Protein AF-A0A3D3L7B8-F1 (afdb_monomer)

Nearest PDB structures (foldseek):
  4r7t-assembly1_C  TM=3.254E-01  e=6.679E+00  Vibrio cholerae O1 biovar El Tor str. N16961
  3u4q-assembly1_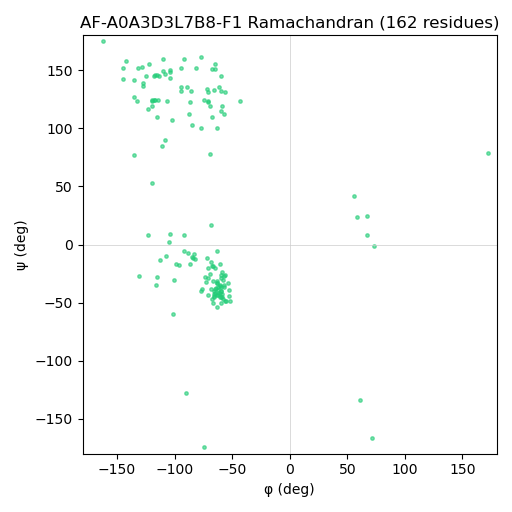B  TM=2.742E-01  e=7.585E+00  Bacillus subtilis

Mean predicted aligned error: 7.1 Å

pLDDT: mean 84.83, std 15.47, range [30.81, 98.12]

Solvent-accessible surface area (backbone atoms only — not comparable to full-atom values): 9658 Å² total; per-residue (Å²): 99,72,66,59,21,53,71,71,54,62,71,79,80,47,57,82,56,54,61,67,58,56,49,47,55,41,43,52,41,35,33,37,38,18,73,74,58,46,82,43,82,73,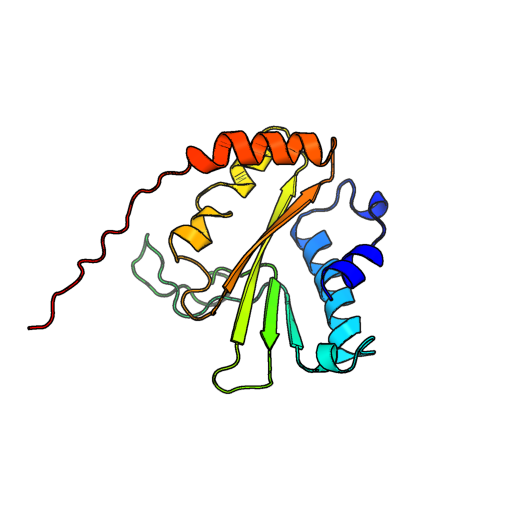38,52,42,39,48,70,37,65,55,40,64,52,75,91,45,59,35,90,89,74,75,43,74,41,58,77,92,63,26,57,55,38,51,34,34,42,35,38,69,87,49,88,77,60,50,32,37,37,31,42,72,35,57,32,64,52,95,64,29,64,50,58,44,54,32,68,86,30,51,31,19,53,78,72,48,78,43,49,77,92,34,82,36,69,51,74,49,71,49,75,52,46,88,53,71,68,60,52,50,54,53,45,67,70,44,59,83,69,50,80,86,79,74,92,78,70,81,81,74,79,80,129

Foldseek 3Di:
DLVVLVVPDDLVVCLPPDFLVVLVSSLVSLCCCAPPPPPDPQSVQKHKDAFAFDAPQADPVPRHGQDDPRGGTFRIKIWGNPDPVIAIETEHEFEDNDPCSLVVCQDCNHPVVVLVVVPCVVHPYYYYYYHDSDDDPVVSVVVNVVCVVVRPPDDPPDDPPDDD

Radius of gyration: 17.6 Å; Cα contacts (8 Å, |Δi|>4): 238; chains: 1; bounding box: 44×54×41 Å

Sequence (164 aa):
MLQLAYESLNPADYQTAEEDDITGDLCDHMKHLTEIAPTERWMGQFSIHDQDPSSGVTSAKTGLPRKGKRRPKIDIRIVCKQQVPNRGYCIEAKRLYRSDSVGEYLDDEGIGAFILGEYAKDDDHGGMIGYVQNGKMQDWLSKVETRLPKLPHHRTAGKIQSWE

Secondary structure (DSSP, 8-state):
-HHHHHHHS-GGGGTT--HHHHHHHHHHHHHIIIIIS-SSTTGGGEEEEEEEEPSS-B-TTTSSBP-GGGS-EEEEEEEETTSSSPEEEEEEEEEE-STTHHHHHHSTTTHHHHHTTSS-TTSSEEEEEEEE-SS-HHHHHHHHHHHGGGS------S------

Structure (mmCIF, N/CA/C/O backbone):
data_AF-A0A3D3L7B8-F1
#
_entry.id   AF-A0A3D3L7B8-F1
#
loop_
_atom_site.group_PDB
_atom_site.id
_atom_site.type_symbol
_atom_site.label_atom_id
_atom_site.label_alt_id
_atom_site.label_comp_id
_atom_site.label_asym_id
_atom_site.label_entity_id
_atom_site.label_seq_id
_atom_site.pdbx_PDB_ins_code
_atom_site.Cartn_x
_atom_site.Cartn_y
_atom_site.Cartn_z
_atom_site.occupancy
_atom_site.B_iso_or_equiv
_atom_site.auth_seq_id
_atom_site.auth_comp_id
_atom_site.auth_asym_id
_atom_site.auth_atom_id
_atom_site.pdbx_PDB_model_num
ATOM 1 N N . MET A 1 1 ? 11.718 -2.831 3.051 1.00 91.25 1 MET A N 1
ATOM 2 C CA . MET A 1 1 ? 11.226 -1.884 2.029 1.00 91.25 1 MET A CA 1
ATOM 3 C C . MET A 1 1 ? 9.915 -1.248 2.465 1.00 91.25 1 MET A C 1
ATOM 5 O O . MET A 1 1 ? 9.988 -0.123 2.918 1.00 91.25 1 MET A O 1
ATOM 9 N N . LEU A 1 2 ? 8.771 -1.953 2.437 1.00 93.19 2 LEU A N 1
ATOM 10 C CA . LEU A 1 2 ? 7.470 -1.404 2.874 1.00 93.19 2 LEU A CA 1
ATOM 11 C C . LEU A 1 2 ? 7.527 -0.779 4.280 1.00 93.19 2 LEU A C 1
ATOM 13 O O . LEU A 1 2 ? 7.135 0.365 4.457 1.00 93.19 2 LEU A O 1
ATOM 17 N N . GLN A 1 3 ? 8.097 -1.500 5.253 1.00 94.19 3 GLN A N 1
ATOM 18 C CA . GLN A 1 3 ? 8.281 -0.986 6.615 1.00 94.19 3 GLN A CA 1
ATOM 19 C C . GLN A 1 3 ? 9.141 0.288 6.662 1.00 94.19 3 GLN A C 1
ATOM 21 O O . GLN A 1 3 ? 8.763 1.240 7.326 1.00 94.19 3 GLN A O 1
ATOM 26 N N . LEU A 1 4 ? 10.261 0.327 5.935 1.00 95.31 4 LEU A N 1
ATOM 27 C CA . LEU A 1 4 ? 11.153 1.495 5.916 1.00 95.31 4 LEU A CA 1
ATOM 28 C C . LEU A 1 4 ? 10.473 2.718 5.291 1.00 95.31 4 LEU A C 1
ATOM 30 O O . LEU A 1 4 ? 10.655 3.830 5.767 1.00 95.31 4 LEU A O 1
ATOM 34 N N . ALA A 1 5 ? 9.675 2.509 4.242 1.00 95.88 5 ALA A N 1
ATOM 35 C CA . ALA A 1 5 ? 8.884 3.578 3.646 1.00 95.88 5 ALA A CA 1
ATOM 36 C C . ALA A 1 5 ? 7.820 4.083 4.627 1.00 95.88 5 ALA A C 1
ATOM 38 O O . ALA A 1 5 ? 7.705 5.284 4.833 1.00 95.88 5 ALA A O 1
ATOM 39 N N . TYR A 1 6 ? 7.107 3.182 5.305 1.00 95.12 6 TYR A N 1
ATOM 40 C CA . TYR A 1 6 ? 6.152 3.562 6.345 1.00 95.12 6 TYR A CA 1
ATOM 41 C C . TYR A 1 6 ? 6.811 4.352 7.488 1.00 95.12 6 TYR A C 1
ATOM 43 O O . TYR A 1 6 ? 6.271 5.361 7.923 1.00 95.12 6 TYR A O 1
ATOM 51 N N . GLU A 1 7 ? 7.995 3.940 7.944 1.00 95.69 7 GLU A N 1
ATOM 52 C CA . GLU A 1 7 ? 8.755 4.635 8.994 1.00 95.69 7 GLU A CA 1
ATOM 53 C C . GLU A 1 7 ? 9.229 6.036 8.577 1.00 95.69 7 GLU A C 1
ATOM 55 O O . GLU A 1 7 ? 9.512 6.862 9.443 1.00 95.69 7 GLU A O 1
ATOM 60 N N . SER A 1 8 ? 9.302 6.320 7.273 1.00 94.69 8 SER A N 1
ATOM 61 C CA . SER A 1 8 ? 9.589 7.666 6.761 1.00 94.69 8 SER A CA 1
ATOM 62 C C . SER A 1 8 ? 8.361 8.577 6.670 1.00 94.69 8 SER A C 1
ATOM 64 O O . SER A 1 8 ? 8.522 9.785 6.509 1.00 94.69 8 SER A O 1
ATOM 66 N N . LEU A 1 9 ? 7.151 8.026 6.813 1.00 95.06 9 LEU A N 1
ATOM 67 C CA . LEU A 1 9 ? 5.918 8.804 6.873 1.00 95.06 9 LEU A CA 1
ATOM 68 C C . LEU A 1 9 ? 5.692 9.356 8.284 1.00 95.06 9 LEU A C 1
ATOM 70 O O . LEU A 1 9 ? 6.066 8.746 9.286 1.00 95.06 9 LEU A O 1
ATOM 74 N N . ASN A 1 10 ? 5.005 10.493 8.370 1.00 94.81 10 ASN A N 1
ATOM 75 C CA . ASN A 1 10 ? 4.544 11.058 9.632 1.00 94.81 10 ASN A CA 1
ATOM 76 C C . ASN A 1 10 ? 3.039 10.783 9.811 1.00 94.81 10 ASN A C 1
ATOM 78 O O . ASN A 1 10 ? 2.225 11.444 9.167 1.00 94.81 10 ASN A O 1
ATOM 82 N N . PRO A 1 11 ? 2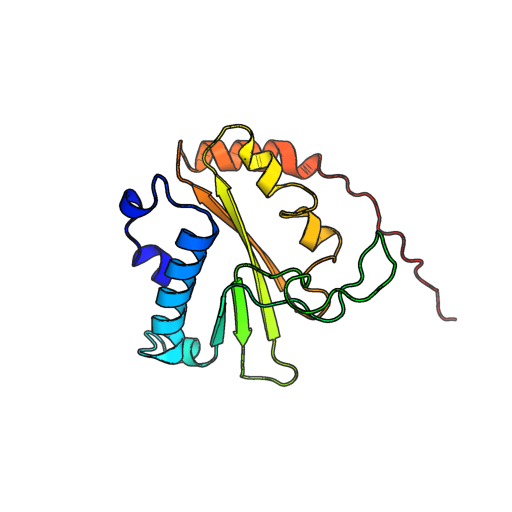.625 9.861 10.704 1.00 90.75 11 PRO A N 1
ATOM 83 C CA . PRO A 1 11 ? 1.219 9.471 10.845 1.00 90.75 11 PRO A CA 1
ATOM 84 C C . PRO A 1 11 ? 0.251 10.624 11.142 1.00 90.75 11 PRO A C 1
ATOM 86 O O . PRO A 1 11 ? -0.929 10.526 10.808 1.00 90.75 11 PRO A O 1
ATOM 89 N N . ALA A 1 12 ? 0.727 11.710 11.761 1.00 92.06 12 ALA A N 1
ATOM 90 C CA . ALA A 1 12 ? -0.103 12.875 12.062 1.00 92.06 12 ALA A CA 1
ATOM 91 C C . ALA A 1 12 ? -0.638 13.561 10.792 1.00 92.06 12 ALA A C 1
ATOM 93 O O . ALA A 1 12 ? -1.773 14.036 10.795 1.00 92.06 12 ALA A O 1
ATOM 94 N N . ASP A 1 13 ? 0.136 13.549 9.704 1.00 95.00 13 ASP A N 1
ATOM 95 C CA . ASP A 1 13 ? -0.236 14.190 8.437 1.00 95.00 13 ASP A CA 1
ATOM 96 C C . ASP A 1 13 ? -1.367 13.428 7.725 1.00 95.00 13 ASP A C 1
ATOM 98 O O . ASP A 1 13 ? -2.123 13.994 6.939 1.00 95.00 13 ASP A O 1
ATOM 102 N N . TYR A 1 14 ? -1.554 12.154 8.081 1.00 95.19 14 TYR A N 1
ATOM 103 C CA . TYR A 1 14 ? -2.512 11.252 7.451 1.00 95.19 14 TYR A CA 1
ATOM 104 C C . TYR A 1 14 ? -3.767 11.003 8.285 1.00 95.19 14 TYR A C 1
ATOM 106 O O . TYR A 1 14 ? -4.572 10.154 7.916 1.00 95.19 14 TYR A O 1
ATOM 114 N N . GLN A 1 15 ? -3.991 11.719 9.391 1.00 91.88 15 GLN A N 1
ATOM 115 C CA . GLN A 1 15 ? -5.127 11.446 10.286 1.00 91.88 15 GLN A CA 1
ATOM 116 C C . GLN A 1 15 ? -6.497 11.537 9.587 1.00 91.88 15 GLN A C 1
ATOM 118 O O . GLN A 1 15 ? -7.438 10.842 9.967 1.00 91.88 15 GLN A O 1
ATOM 123 N N . THR A 1 16 ? -6.606 12.395 8.570 1.00 92.62 16 THR A N 1
ATOM 124 C CA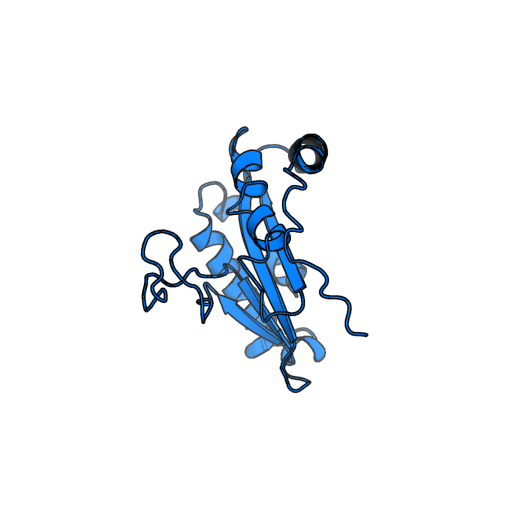 . THR A 1 16 ? -7.839 12.618 7.792 1.00 92.62 16 THR A CA 1
ATOM 125 C C . THR A 1 16 ? -7.660 12.372 6.295 1.00 92.62 16 THR A C 1
ATOM 127 O O . THR A 1 16 ? -8.568 12.658 5.522 1.00 92.62 16 THR A O 1
ATOM 130 N N . ALA A 1 17 ? -6.503 11.839 5.891 1.00 95.81 17 ALA A N 1
ATOM 131 C CA . ALA A 1 17 ? -6.196 11.576 4.493 1.00 95.81 17 ALA A CA 1
ATOM 132 C C . ALA A 1 17 ? -7.079 10.457 3.918 1.00 95.81 17 ALA A C 1
ATOM 134 O O . ALA A 1 17 ? -7.527 9.544 4.634 1.00 95.81 17 ALA A O 1
ATOM 135 N N . GLU A 1 18 ? -7.327 10.541 2.614 1.00 95.81 18 GLU A N 1
ATOM 136 C CA . GLU A 1 18 ? -7.981 9.480 1.859 1.00 95.81 18 GLU A CA 1
ATOM 137 C C . GLU A 1 18 ? -6.998 8.338 1.567 1.00 95.81 18 GLU A C 1
ATOM 139 O O . GLU A 1 18 ? -5.783 8.475 1.688 1.00 95.81 18 GLU A O 1
ATOM 144 N N . GLU A 1 19 ? -7.544 7.169 1.245 1.00 94.56 19 GLU A N 1
ATOM 145 C CA . GLU A 1 19 ? -6.779 5.932 1.039 1.00 94.56 19 GLU A CA 1
ATOM 146 C C . GLU A 1 19 ? -5.729 6.069 -0.065 1.00 94.56 19 GLU A C 1
ATOM 148 O O . GLU A 1 19 ? -4.563 5.730 0.149 1.00 94.56 19 GLU A O 1
ATOM 153 N N . ASP A 1 20 ? -6.140 6.629 -1.202 1.00 95.62 20 ASP A N 1
ATOM 154 C CA . ASP A 1 20 ? -5.290 6.853 -2.370 1.00 95.62 20 ASP A CA 1
ATOM 155 C C . ASP A 1 20 ? -4.129 7.806 -2.049 1.00 95.62 20 ASP A C 1
ATOM 157 O O . ASP A 1 20 ? -3.016 7.583 -2.517 1.00 95.62 20 ASP A O 1
ATOM 161 N N . ASP A 1 21 ? -4.353 8.827 -1.212 1.00 96.75 21 ASP A N 1
ATOM 162 C CA . ASP A 1 21 ? -3.314 9.794 -0.835 1.00 96.75 21 ASP A CA 1
ATOM 163 C C . ASP A 1 21 ? -2.228 9.124 0.021 1.00 96.75 21 ASP A C 1
ATOM 165 O O . ASP A 1 21 ? -1.034 9.259 -0.246 1.00 96.75 21 ASP A O 1
ATOM 169 N N . ILE A 1 22 ? -2.637 8.339 1.027 1.00 97.31 22 ILE A N 1
ATOM 170 C CA . ILE A 1 22 ? -1.704 7.602 1.897 1.00 97.31 22 ILE A CA 1
ATOM 171 C C . ILE A 1 22 ? -0.914 6.575 1.074 1.00 97.31 22 ILE A C 1
ATOM 173 O O . ILE A 1 22 ? 0.297 6.420 1.250 1.00 97.31 22 ILE A O 1
ATOM 177 N N . THR A 1 23 ? -1.603 5.864 0.180 1.00 97.50 23 THR A N 1
ATOM 178 C CA . THR A 1 23 ? -1.015 4.829 -0.678 1.00 97.50 23 THR A CA 1
ATOM 179 C C . THR A 1 23 ? -0.021 5.421 -1.671 1.00 97.50 23 THR A C 1
ATOM 181 O O . THR A 1 23 ? 1.076 4.877 -1.826 1.00 97.50 23 THR A O 1
ATOM 184 N N . GLY A 1 24 ? -0.371 6.544 -2.302 1.00 97.75 24 GLY A N 1
ATOM 185 C CA . GLY A 1 24 ? 0.492 7.260 -3.237 1.00 97.75 24 GLY A CA 1
ATOM 186 C C . GLY A 1 24 ? 1.791 7.714 -2.573 1.00 97.75 24 GLY A C 1
ATOM 187 O O . GLY A 1 24 ? 2.878 7.378 -3.048 1.00 97.75 24 GLY A O 1
ATOM 188 N N . ASP A 1 25 ? 1.692 8.369 -1.412 1.00 97.94 25 ASP A N 1
ATOM 189 C CA . ASP A 1 25 ? 2.864 8.819 -0.654 1.00 97.94 25 ASP A CA 1
ATOM 190 C C . ASP A 1 25 ? 3.736 7.644 -0.194 1.00 97.94 25 ASP A C 1
ATOM 192 O O . ASP A 1 25 ? 4.967 7.689 -0.303 1.00 97.94 25 ASP A O 1
ATOM 196 N N . LEU A 1 26 ? 3.121 6.557 0.282 1.00 98.12 26 LEU A N 1
ATOM 197 C CA . LEU A 1 26 ? 3.842 5.338 0.647 1.00 98.12 26 LEU A CA 1
ATOM 198 C C . LEU A 1 26 ? 4.589 4.756 -0.561 1.00 98.12 26 LEU A C 1
ATOM 200 O O . LEU A 1 26 ? 5.766 4.401 -0.443 1.00 98.12 26 LEU A O 1
ATOM 204 N N . CYS A 1 27 ? 3.937 4.690 -1.724 1.00 97.94 27 CYS A N 1
ATOM 205 C CA . CYS A 1 27 ? 4.553 4.230 -2.963 1.00 97.94 27 CYS A CA 1
ATOM 206 C C . CYS A 1 27 ? 5.734 5.106 -3.369 1.00 97.94 27 CYS A C 1
ATOM 208 O O . CYS A 1 27 ? 6.763 4.570 -3.774 1.00 97.94 27 CYS A O 1
ATOM 210 N N . ASP A 1 28 ? 5.632 6.425 -3.241 1.00 97.75 28 ASP A N 1
ATOM 211 C CA . ASP A 1 28 ? 6.714 7.342 -3.596 1.00 97.75 28 ASP A CA 1
ATOM 212 C C . ASP A 1 28 ? 7.937 7.180 -2.688 1.00 97.75 28 ASP A C 1
ATOM 214 O O . ASP A 1 28 ? 9.070 7.111 -3.180 1.00 97.75 28 ASP A O 1
ATOM 218 N N . HIS A 1 29 ? 7.730 6.979 -1.386 1.00 97.50 29 HIS A N 1
ATOM 219 C CA . HIS A 1 29 ? 8.820 6.639 -0.470 1.00 97.50 29 HIS A CA 1
ATOM 220 C C . HIS A 1 29 ? 9.424 5.269 -0.803 1.00 97.50 29 HIS A C 1
ATOM 222 O O . HIS A 1 29 ? 10.646 5.122 -0.840 1.00 97.50 29 HIS A O 1
ATOM 228 N N . MET A 1 30 ? 8.607 4.263 -1.129 1.00 97.44 30 MET A N 1
ATOM 229 C CA . MET A 1 30 ? 9.116 2.959 -1.568 1.00 97.44 30 MET A CA 1
ATOM 230 C C . MET A 1 30 ? 9.926 3.066 -2.868 1.00 97.44 30 MET A C 1
ATOM 232 O O . MET A 1 30 ? 11.014 2.498 -2.930 1.00 97.44 30 MET A O 1
ATOM 236 N N . LYS A 1 31 ? 9.459 3.830 -3.867 1.00 97.06 31 LYS A N 1
ATOM 237 C CA . LYS A 1 31 ? 10.195 4.102 -5.117 1.00 97.06 31 LYS A CA 1
ATOM 238 C C . LYS A 1 31 ? 11.524 4.789 -4.836 1.00 97.06 31 LYS A C 1
ATOM 240 O O . LYS A 1 31 ? 12.530 4.439 -5.448 1.00 97.06 31 LYS A O 1
ATOM 245 N N . HIS A 1 32 ? 11.570 5.725 -3.888 1.00 95.88 32 HIS A N 1
ATOM 246 C CA . HIS A 1 32 ? 12.827 6.350 -3.484 1.00 95.88 32 HIS A CA 1
ATOM 247 C C . HIS A 1 32 ? 13.836 5.305 -2.979 1.00 95.88 32 HIS A C 1
ATOM 249 O O . HIS A 1 32 ? 14.987 5.301 -3.422 1.00 95.88 32 HIS A O 1
ATOM 255 N N . LEU A 1 33 ? 13.380 4.368 -2.139 1.00 95.62 33 LEU A N 1
ATOM 256 C CA . LEU A 1 33 ? 14.184 3.272 -1.581 1.00 95.62 33 LEU A CA 1
ATOM 257 C C . LEU A 1 33 ? 14.553 2.172 -2.592 1.00 95.62 33 LEU A C 1
ATOM 259 O O . LEU A 1 33 ? 15.366 1.310 -2.262 1.00 95.62 33 LEU A O 1
ATOM 263 N N . THR A 1 34 ? 13.960 2.137 -3.789 1.00 94.88 34 THR A N 1
ATOM 264 C CA . THR A 1 34 ? 14.241 1.096 -4.797 1.00 94.88 34 THR A CA 1
ATOM 265 C C . THR A 1 34 ? 14.876 1.622 -6.075 1.00 94.88 34 THR A C 1
ATOM 267 O O . THR A 1 34 ? 15.689 0.928 -6.675 1.00 94.88 34 THR A O 1
ATOM 270 N N . GLU A 1 35 ? 14.524 2.824 -6.520 1.00 91.88 35 GLU A N 1
ATOM 271 C CA . GLU A 1 35 ? 14.871 3.332 -7.854 1.00 91.88 35 GLU A CA 1
ATOM 272 C C . GLU A 1 35 ? 15.800 4.548 -7.813 1.00 91.88 35 GLU A C 1
ATOM 274 O O . GLU A 1 35 ? 16.585 4.736 -8.741 1.00 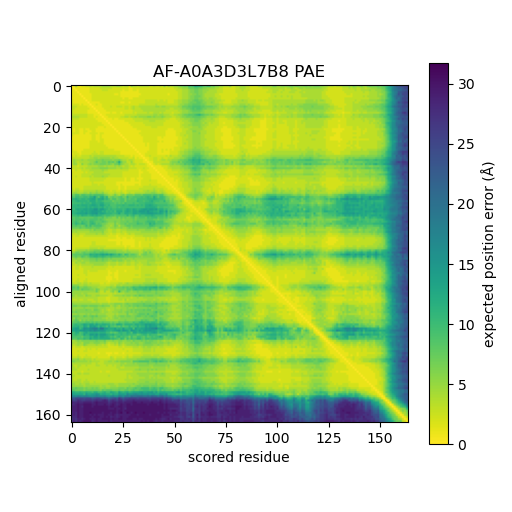91.88 35 GLU A O 1
ATOM 279 N N . ILE A 1 36 ? 15.750 5.352 -6.744 1.00 90.00 36 ILE A N 1
ATOM 280 C CA . ILE A 1 36 ? 16.518 6.603 -6.638 1.00 90.00 36 ILE A CA 1
ATOM 281 C C . ILE A 1 36 ? 17.755 6.412 -5.761 1.00 90.00 36 ILE A C 1
ATOM 283 O O . ILE A 1 36 ? 18.882 6.598 -6.218 1.00 90.00 36 ILE A O 1
ATOM 287 N N . ALA A 1 37 ? 17.548 6.030 -4.503 1.00 91.38 37 ALA A N 1
ATOM 288 C CA . ALA A 1 37 ? 18.602 5.858 -3.513 1.00 91.38 37 ALA A CA 1
ATOM 289 C C . ALA A 1 37 ? 18.381 4.548 -2.743 1.00 91.38 37 ALA A C 1
ATOM 291 O O . ALA A 1 37 ? 17.901 4.572 -1.606 1.00 91.38 37 ALA A O 1
ATOM 292 N N . PRO A 1 38 ? 18.715 3.388 -3.346 1.00 88.62 38 PRO A N 1
ATOM 293 C CA . PRO A 1 38 ? 18.493 2.112 -2.693 1.00 88.62 38 PRO A CA 1
ATOM 294 C C . PRO A 1 38 ? 19.250 2.008 -1.376 1.00 88.62 38 PRO A C 1
ATOM 296 O O . PRO A 1 38 ? 20.480 1.995 -1.367 1.00 88.62 38 PRO A O 1
ATOM 299 N N . THR A 1 39 ? 18.514 1.913 -0.267 1.00 88.56 39 THR A N 1
ATOM 300 C CA . THR A 1 39 ? 19.116 1.769 1.068 1.00 88.56 39 THR A CA 1
ATOM 301 C C . THR A 1 39 ? 19.906 0.473 1.169 1.00 88.56 39 THR A C 1
ATOM 303 O O . THR A 1 39 ? 20.992 0.446 1.734 1.00 88.56 39 THR A O 1
ATOM 306 N N . GLU A 1 40 ? 19.377 -0.592 0.566 1.00 92.56 40 GLU A N 1
ATOM 307 C CA . GLU A 1 40 ? 20.037 -1.886 0.459 1.00 92.56 40 GLU A CA 1
ATOM 308 C C . GLU A 1 40 ? 20.127 -2.314 -1.002 1.00 92.56 40 GLU A C 1
ATOM 310 O O . GLU A 1 40 ? 19.196 -2.123 -1.788 1.00 92.56 40 GLU A O 1
ATOM 315 N N . ARG A 1 41 ? 21.222 -2.988 -1.369 1.00 90.69 41 ARG A N 1
ATOM 316 C CA . ARG A 1 41 ? 21.466 -3.401 -2.762 1.00 90.69 41 ARG A CA 1
ATOM 317 C C . ARG A 1 41 ? 20.349 -4.278 -3.334 1.00 90.69 41 ARG A C 1
ATOM 319 O O . ARG A 1 41 ? 20.060 -4.202 -4.526 1.00 90.69 41 ARG A O 1
ATOM 326 N N . TRP A 1 42 ? 19.741 -5.124 -2.505 1.00 92.38 42 TRP A N 1
ATOM 327 C CA . TRP A 1 42 ? 18.653 -5.999 -2.938 1.00 92.38 42 TRP A CA 1
ATOM 328 C C . TRP A 1 42 ? 17.371 -5.220 -3.267 1.00 92.38 42 TRP A C 1
ATOM 330 O O . TRP A 1 42 ? 16.596 -5.673 -4.101 1.00 92.38 42 TRP A O 1
ATOM 340 N N . MET A 1 43 ? 17.153 -4.032 -2.687 1.00 94.69 43 MET A N 1
ATOM 341 C CA . MET A 1 43 ? 15.949 -3.229 -2.952 1.00 94.69 43 MET A CA 1
ATOM 342 C C . MET A 1 43 ? 15.906 -2.724 -4.395 1.00 94.69 43 MET A C 1
ATOM 344 O O . MET A 1 43 ? 14.835 -2.681 -4.990 1.00 94.69 43 MET A O 1
ATOM 348 N N . GLY A 1 44 ? 17.070 -2.469 -5.006 1.00 93.75 44 GLY A N 1
ATOM 349 C CA . GLY A 1 44 ? 17.180 -2.081 -6.419 1.00 93.75 44 GLY A CA 1
ATOM 350 C C . GLY A 1 44 ? 16.699 -3.135 -7.425 1.00 93.75 44 GLY A C 1
ATOM 351 O O . GLY A 1 44 ? 16.664 -2.888 -8.628 1.00 93.75 44 GLY A O 1
ATOM 352 N N . GLN A 1 45 ? 16.340 -4.329 -6.953 1.00 94.19 45 GLN A N 1
ATOM 353 C CA . GLN A 1 45 ? 15.805 -5.417 -7.771 1.00 94.19 45 GLN A CA 1
ATOM 354 C C . GLN A 1 45 ? 14.279 -5.355 -7.904 1.00 94.19 45 GLN A C 1
ATOM 356 O O . GLN A 1 45 ? 13.706 -6.126 -8.679 1.00 94.19 45 GLN A O 1
ATOM 361 N N . PHE A 1 46 ? 13.630 -4.452 -7.169 1.00 95.12 46 PHE A N 1
ATOM 362 C CA . PHE A 1 46 ? 12.185 -4.289 -7.142 1.00 95.12 46 PHE A CA 1
ATOM 363 C C . PHE A 1 46 ? 11.764 -2.997 -7.859 1.00 95.12 46 PHE A C 1
ATOM 365 O O . PHE A 1 46 ? 12.486 -2.004 -7.846 1.00 95.12 46 PHE A O 1
ATOM 372 N N . SER A 1 47 ? 10.603 -3.012 -8.514 1.00 95.25 47 SER A N 1
ATOM 373 C CA . SER A 1 47 ? 9.881 -1.795 -8.933 1.00 95.25 47 SER A CA 1
ATOM 374 C C . SER A 1 47 ? 8.540 -1.720 -8.244 1.00 95.25 47 SER A C 1
ATOM 376 O O . SER A 1 47 ? 7.899 -2.760 -8.056 1.00 95.25 47 SER A O 1
ATOM 378 N N . ILE A 1 48 ? 8.122 -0.497 -7.945 1.00 96.31 48 ILE A N 1
ATOM 379 C CA . ILE A 1 48 ? 6.893 -0.200 -7.218 1.00 96.31 48 ILE A CA 1
ATOM 380 C C . ILE A 1 48 ? 5.945 0.532 -8.153 1.00 96.31 48 ILE A C 1
ATOM 382 O O . ILE A 1 48 ? 6.293 1.567 -8.721 1.00 96.31 48 ILE A O 1
ATOM 386 N N . HIS A 1 49 ? 4.751 -0.021 -8.308 1.00 95.06 49 HIS A N 1
ATOM 387 C CA . HIS A 1 49 ? 3.704 0.525 -9.157 1.00 95.06 49 HIS A CA 1
ATOM 388 C C . HIS A 1 49 ? 2.518 0.892 -8.278 1.00 95.06 49 HIS A C 1
ATOM 390 O O . HIS A 1 49 ? 2.022 0.058 -7.526 1.00 95.06 49 HIS A O 1
ATOM 396 N N . ASP A 1 50 ? 2.113 2.148 -8.382 1.00 95.88 50 ASP A N 1
ATOM 397 C CA . ASP A 1 50 ? 0.961 2.723 -7.699 1.00 95.88 50 ASP A CA 1
ATOM 398 C C . ASP A 1 50 ? -0.251 2.648 -8.632 1.00 95.88 50 ASP A C 1
ATOM 400 O O . ASP A 1 50 ? -0.136 3.010 -9.813 1.00 95.88 50 ASP A O 1
ATOM 404 N N . GLN A 1 51 ? -1.390 2.172 -8.124 1.00 92.50 51 GLN A N 1
ATOM 405 C CA . GLN A 1 51 ? -2.648 2.118 -8.872 1.00 92.50 51 GLN A CA 1
ATOM 406 C C . GLN A 1 51 ? -2.512 1.347 -10.210 1.00 92.50 51 GLN A C 1
ATOM 408 O O . GLN A 1 51 ? -3.047 1.764 -11.253 1.00 92.50 51 GLN A O 1
ATOM 413 N N . ASP A 1 52 ? -1.784 0.219 -10.197 1.00 90.19 52 ASP A N 1
ATOM 414 C CA . ASP A 1 52 ? -1.443 -0.556 -11.399 1.00 90.19 52 ASP A CA 1
ATOM 415 C C . ASP A 1 52 ? -2.696 -1.235 -11.983 1.00 90.19 52 ASP A C 1
ATOM 417 O O . ASP A 1 52 ? -3.351 -2.041 -11.310 1.00 90.19 52 ASP A O 1
ATOM 421 N N . PRO A 1 53 ? -3.092 -0.929 -13.233 1.00 87.19 53 PRO A N 1
ATOM 422 C CA . PRO A 1 53 ? -4.301 -1.490 -13.811 1.00 87.19 53 PRO A CA 1
ATOM 423 C C . PRO A 1 53 ? -4.153 -2.981 -14.127 1.00 87.19 53 PRO A C 1
ATOM 425 O O . PRO A 1 53 ? -3.379 -3.378 -15.002 1.00 87.19 53 PRO A O 1
ATOM 428 N N . SER A 1 54 ? -5.031 -3.794 -13.545 1.00 79.75 54 SER A N 1
ATOM 429 C CA . SER A 1 54 ? -5.130 -5.214 -13.880 1.00 79.75 54 SER A CA 1
ATOM 430 C C . SER A 1 54 ? -5.613 -5.410 -15.322 1.00 79.75 54 SER A C 1
ATOM 432 O O . SER A 1 54 ? -6.579 -4.789 -15.792 1.00 79.75 54 SER A O 1
ATOM 434 N N . SER A 1 55 ? -4.927 -6.288 -16.051 1.00 75.38 55 SER A N 1
ATOM 435 C CA . SER A 1 55 ? -5.249 -6.633 -17.439 1.00 75.38 55 SER A CA 1
ATOM 436 C C . SER A 1 55 ? -6.192 -7.838 -17.511 1.00 75.38 55 SER A C 1
ATOM 438 O O . SER A 1 55 ? -6.338 -8.589 -16.559 1.00 75.38 55 SER A O 1
ATOM 440 N N . GLY A 1 56 ? -6.895 -8.008 -18.635 1.00 72.19 56 GLY A N 1
ATOM 441 C CA . GLY A 1 56 ? -7.715 -9.207 -18.880 1.00 72.19 56 GLY A CA 1
ATOM 442 C C . GLY A 1 56 ? -9.023 -9.325 -18.080 1.00 72.19 56 GLY A C 1
ATOM 443 O O . GLY A 1 56 ? -9.787 -10.260 -18.314 1.00 72.19 56 GLY A O 1
ATOM 444 N N . VAL A 1 57 ? -9.338 -8.376 -17.192 1.00 75.94 57 VAL A N 1
ATOM 445 C CA . VAL A 1 57 ? -10.564 -8.422 -16.380 1.00 75.94 57 VAL A CA 1
ATOM 446 C C . VAL A 1 57 ? -11.808 -8.159 -17.233 1.00 75.94 57 VAL A C 1
ATOM 448 O O . VAL A 1 57 ? -11.881 -7.179 -17.978 1.00 75.94 57 VAL A O 1
ATOM 451 N N . THR A 1 58 ? -12.822 -9.011 -17.094 1.00 79.56 58 THR A N 1
ATOM 452 C CA . THR A 1 58 ? -14.114 -8.901 -17.791 1.00 79.56 58 THR A CA 1
ATOM 453 C C . THR A 1 58 ? -15.190 -8.385 -16.840 1.00 79.56 58 THR A C 1
ATOM 455 O O . THR A 1 58 ? -15.190 -8.702 -15.657 1.00 79.56 58 THR A O 1
ATOM 458 N N . SER A 1 59 ? -16.113 -7.555 -17.329 1.00 73.69 59 SER A N 1
ATOM 459 C CA . SER A 1 59 ? -17.245 -7.098 -16.519 1.00 73.69 59 SER A CA 1
ATOM 460 C C . SER A 1 59 ? -18.275 -8.213 -16.361 1.00 73.69 59 SER A C 1
ATOM 462 O O . SER A 1 59 ? -18.826 -8.672 -17.359 1.00 73.69 59 SER A O 1
ATOM 464 N N . ALA A 1 60 ? -18.624 -8.569 -15.123 1.00 73.75 60 ALA A N 1
ATOM 465 C CA . ALA A 1 60 ? -19.707 -9.518 -14.850 1.00 73.75 60 ALA A CA 1
ATOM 466 C C . ALA A 1 60 ? -21.071 -9.046 -15.399 1.00 73.75 60 ALA A C 1
ATOM 468 O O . ALA A 1 60 ? -21.904 -9.861 -15.781 1.00 73.75 60 ALA A O 1
ATOM 469 N N . LYS A 1 61 ? -21.289 -7.725 -15.494 1.00 77.25 61 LYS A N 1
ATOM 470 C CA . LYS A 1 61 ? -22.546 -7.136 -15.983 1.00 77.25 61 LYS A CA 1
ATOM 471 C C . LYS A 1 61 ? -22.700 -7.215 -17.501 1.00 77.25 61 LYS A C 1
ATOM 473 O O . LYS A 1 61 ? -23.813 -7.376 -17.989 1.00 77.25 61 LYS A O 1
ATOM 478 N N . THR A 1 62 ? -21.614 -7.023 -18.250 1.00 82.44 62 THR A N 1
ATOM 479 C CA . THR A 1 62 ? -21.677 -6.910 -19.720 1.00 82.44 62 THR A CA 1
ATOM 480 C C . THR A 1 62 ? -21.015 -8.067 -20.456 1.00 82.44 62 THR A C 1
ATOM 482 O O . THR A 1 62 ? -21.185 -8.174 -21.665 1.00 82.44 62 THR A O 1
ATOM 485 N N . GLY A 1 63 ? -20.230 -8.900 -19.769 1.00 83.25 63 GLY A N 1
ATOM 486 C CA . GLY A 1 63 ? -19.416 -9.948 -20.386 1.00 83.25 63 GLY A CA 1
ATOM 487 C C . GLY A 1 63 ? -18.269 -9.418 -21.256 1.00 83.25 63 GLY A C 1
ATOM 488 O O . GLY A 1 63 ? -17.622 -10.196 -21.949 1.00 83.25 63 GLY A O 1
ATOM 489 N N . LEU A 1 64 ? -18.003 -8.104 -21.246 1.00 84.25 64 LEU A N 1
ATOM 490 C CA . LEU A 1 64 ? -16.977 -7.473 -22.080 1.00 84.25 64 LEU A CA 1
ATOM 491 C C . LEU A 1 64 ? -15.714 -7.117 -21.278 1.00 84.25 64 LEU A C 1
ATOM 493 O O . LEU A 1 64 ? -15.822 -6.764 -20.097 1.00 84.25 64 LEU A O 1
ATOM 497 N N . PRO A 1 65 ? -14.525 -7.114 -21.914 1.00 84.62 65 PRO A N 1
ATOM 498 C CA . PRO A 1 65 ? -13.289 -6.683 -21.270 1.00 84.62 65 PRO A CA 1
ATOM 499 C C . PRO A 1 65 ? -13.386 -5.258 -20.714 1.00 84.62 65 PRO A C 1
ATOM 501 O O . PRO A 1 65 ? -13.775 -4.314 -21.417 1.00 84.62 65 PRO A O 1
ATOM 504 N N . ARG A 1 66 ? -12.974 -5.081 -19.458 1.00 83.31 66 ARG A N 1
ATOM 505 C CA . ARG A 1 66 ? -12.786 -3.769 -18.835 1.00 83.31 66 ARG A CA 1
ATOM 506 C C . ARG A 1 66 ? -11.554 -3.121 -19.474 1.00 83.31 66 ARG A C 1
ATOM 508 O O . ARG A 1 66 ? -10.471 -3.692 -19.502 1.00 83.31 66 ARG A O 1
ATOM 515 N N . LYS A 1 67 ? -11.725 -1.922 -20.036 1.00 84.94 67 LYS A N 1
ATOM 516 C CA . LYS A 1 67 ? -10.668 -1.174 -20.745 1.00 84.94 67 LYS A CA 1
ATOM 517 C C . LYS A 1 67 ? -10.545 0.253 -20.219 1.00 84.94 67 LYS A C 1
ATOM 519 O O . LYS A 1 67 ? -11.535 0.834 -19.765 1.00 84.94 67 LYS A O 1
ATOM 524 N N . GLY A 1 68 ? -9.347 0.826 -20.346 1.00 85.00 68 GLY A N 1
ATOM 525 C CA . GLY A 1 68 ? -9.051 2.205 -19.952 1.00 85.00 68 GLY A CA 1
ATOM 526 C C . GLY A 1 68 ? -9.287 2.431 -18.460 1.00 85.00 68 GLY A C 1
ATOM 527 O O . GLY A 1 68 ? -8.904 1.590 -17.649 1.00 85.00 68 GLY A O 1
ATOM 528 N N . LYS A 1 69 ? -9.972 3.530 -18.119 1.00 85.62 69 LYS A N 1
ATOM 529 C CA . LYS A 1 69 ? -10.342 3.899 -16.738 1.00 85.62 69 LYS A CA 1
ATOM 530 C C . LYS A 1 69 ? -11.238 2.880 -16.034 1.00 85.62 69 LYS A C 1
ATOM 532 O O . LYS A 1 69 ? -11.377 2.930 -14.825 1.00 85.62 69 LYS A O 1
ATOM 537 N N . ARG A 1 70 ? -11.874 1.977 -16.787 1.00 83.19 70 ARG A N 1
ATOM 538 C CA . ARG A 1 70 ? -12.730 0.938 -16.210 1.00 83.19 70 ARG A CA 1
ATOM 539 C C . ARG A 1 70 ? -11.940 -0.259 -15.717 1.00 83.19 70 ARG A C 1
ATOM 541 O O . ARG A 1 70 ? -12.560 -1.104 -15.088 1.00 83.19 70 ARG A O 1
ATOM 548 N N . ARG A 1 71 ? -10.653 -0.398 -16.051 1.00 84.69 71 ARG A N 1
ATOM 549 C CA . ARG A 1 71 ? -9.832 -1.479 -15.492 1.00 84.69 71 ARG A CA 1
ATOM 550 C C . ARG A 1 71 ? -9.781 -1.307 -13.975 1.00 84.69 71 ARG A C 1
ATOM 552 O O . ARG A 1 71 ? -9.631 -0.165 -13.543 1.00 84.69 71 ARG A O 1
ATOM 559 N N . PRO A 1 72 ? -9.954 -2.384 -13.198 1.00 82.38 72 PRO A N 1
ATOM 560 C CA . PRO A 1 72 ? -9.636 -2.297 -11.790 1.00 82.38 72 PRO A CA 1
ATOM 561 C C . PRO A 1 72 ? -8.135 -2.062 -11.641 1.00 82.38 72 PRO A C 1
ATOM 563 O O . PRO A 1 72 ? -7.352 -2.369 -12.551 1.00 82.38 72 PRO A O 1
ATOM 566 N N . LYS A 1 73 ? -7.766 -1.467 -10.523 1.00 88.31 73 LYS A N 1
ATOM 567 C CA . LYS A 1 73 ? -6.405 -1.074 -10.215 1.00 88.31 73 LYS A CA 1
ATOM 568 C C . LYS A 1 73 ? -6.067 -1.666 -8.864 1.00 88.31 73 LYS A C 1
ATOM 570 O O . LYS A 1 73 ? -6.925 -1.624 -7.996 1.00 88.31 73 LYS A O 1
ATOM 575 N N . ILE A 1 74 ? -4.869 -2.220 -8.766 1.00 89.69 74 ILE A N 1
ATOM 576 C CA . ILE A 1 74 ? -4.305 -2.656 -7.496 1.00 89.69 74 ILE A CA 1
ATOM 577 C C . ILE A 1 74 ? -3.625 -1.447 -6.874 1.00 89.69 74 ILE A C 1
ATOM 579 O O . ILE A 1 74 ? -2.843 -0.787 -7.567 1.00 89.69 74 ILE A O 1
ATOM 583 N N . ASP A 1 75 ? -3.886 -1.190 -5.598 1.00 94.00 75 ASP A N 1
ATOM 584 C CA . ASP A 1 75 ? -3.320 -0.047 -4.885 1.00 94.00 75 ASP A CA 1
ATOM 585 C C . ASP A 1 75 ? -1.787 -0.038 -4.946 1.00 94.00 75 ASP A C 1
ATOM 587 O O . ASP A 1 75 ? -1.187 0.961 -5.344 1.00 94.00 75 ASP A O 1
ATOM 591 N N . ILE A 1 76 ? -1.140 -1.173 -4.654 1.00 95.06 76 ILE A N 1
ATOM 592 C CA . ILE A 1 76 ? 0.317 -1.318 -4.750 1.00 95.06 76 ILE A CA 1
ATOM 593 C C . ILE A 1 76 ? 0.685 -2.631 -5.437 1.00 95.06 76 ILE A C 1
ATOM 595 O O . ILE A 1 76 ? 0.324 -3.721 -4.988 1.00 95.06 76 ILE A O 1
ATOM 599 N N . ARG A 1 77 ? 1.518 -2.556 -6.477 1.00 93.94 77 ARG A N 1
ATOM 600 C CA . ARG A 1 77 ? 2.171 -3.731 -7.064 1.00 93.94 77 ARG A CA 1
ATOM 601 C C . ARG A 1 77 ? 3.684 -3.640 -6.946 1.00 93.94 77 ARG A C 1
ATOM 603 O O . ARG A 1 77 ? 4.317 -2.700 -7.425 1.00 93.94 77 ARG A O 1
ATOM 610 N N . ILE A 1 78 ? 4.281 -4.662 -6.345 1.00 94.44 78 ILE A N 1
ATOM 611 C CA . ILE A 1 78 ? 5.729 -4.804 -6.188 1.00 94.44 78 ILE A CA 1
ATOM 612 C C . ILE A 1 78 ? 6.210 -5.892 -7.145 1.00 94.44 78 ILE A C 1
ATOM 614 O O . ILE A 1 78 ? 5.753 -7.028 -7.071 1.00 94.44 78 ILE A O 1
ATOM 618 N N . VAL A 1 79 ? 7.161 -5.571 -8.021 1.00 94.00 79 VAL A N 1
ATOM 619 C CA . VAL A 1 79 ? 7.657 -6.507 -9.044 1.00 94.00 79 VAL A CA 1
ATOM 620 C C . VAL A 1 79 ? 9.147 -6.763 -8.863 1.00 94.00 79 VAL A C 1
ATOM 622 O O . VAL A 1 79 ? 9.938 -5.823 -8.910 1.00 94.00 79 VAL A O 1
ATOM 625 N N . CYS A 1 80 ? 9.539 -8.029 -8.709 1.00 93.44 80 CYS A N 1
ATOM 626 C CA . CYS A 1 80 ? 10.935 -8.465 -8.686 1.00 93.44 80 CYS A CA 1
ATOM 627 C C . CYS A 1 80 ? 11.448 -8.731 -10.109 1.00 93.44 80 CYS A C 1
ATOM 629 O O . CYS A 1 80 ? 10.915 -9.582 -10.823 1.00 93.44 80 CYS A O 1
ATOM 631 N N . LYS A 1 81 ? 12.520 -8.035 -10.503 1.00 89.50 81 LYS A N 1
ATOM 632 C CA . LYS A 1 81 ? 13.076 -8.033 -11.870 1.00 89.50 81 LYS A CA 1
ATOM 633 C C . LYS A 1 81 ? 14.166 -9.090 -12.116 1.00 89.50 81 LYS A C 1
ATOM 635 O O . LYS A 1 81 ? 14.840 -9.047 -13.140 1.00 89.50 81 LYS A O 1
ATOM 640 N N . GLN A 1 82 ? 14.409 -10.003 -11.172 1.00 87.94 82 GLN A N 1
ATOM 641 C CA . GLN A 1 82 ? 15.536 -10.949 -11.252 1.00 87.94 82 GLN A CA 1
ATOM 642 C C . GLN A 1 82 ? 15.264 -12.227 -12.056 1.00 87.94 82 GLN A C 1
ATOM 644 O O . GLN A 1 82 ? 16.196 -12.990 -12.302 1.00 87.94 82 GLN A O 1
ATOM 649 N N . GLN A 1 83 ? 14.015 -12.497 -12.431 1.00 81.25 83 GLN A N 1
ATOM 650 C CA . GLN A 1 83 ? 13.632 -13.725 -13.129 1.00 81.25 83 GLN A CA 1
ATOM 651 C C . GLN A 1 83 ? 12.569 -13.437 -14.188 1.00 81.25 83 GLN A C 1
ATOM 653 O O . GLN A 1 83 ? 11.870 -12.435 -14.094 1.00 81.25 83 GLN A O 1
ATOM 658 N N . VAL A 1 84 ? 12.456 -14.316 -15.187 1.00 84.62 84 VAL A N 1
ATOM 659 C CA . VAL A 1 84 ? 11.424 -14.245 -16.229 1.00 84.62 84 VAL A CA 1
ATOM 660 C C . VAL A 1 84 ? 10.577 -15.525 -16.166 1.00 84.62 84 VAL A C 1
ATOM 662 O O . VAL A 1 84 ? 11.155 -16.609 -16.270 1.00 84.62 84 VAL A O 1
ATOM 665 N N . PRO A 1 85 ? 9.239 -15.429 -16.023 1.00 85.69 85 PRO A N 1
ATOM 666 C CA . PRO A 1 85 ? 8.471 -14.192 -15.834 1.00 85.69 85 PRO A CA 1
ATOM 667 C C . PRO A 1 85 ? 8.810 -13.502 -14.503 1.00 85.69 85 PRO A C 1
ATOM 669 O O . PRO A 1 85 ? 9.207 -14.162 -13.546 1.00 85.69 85 PRO A O 1
ATOM 672 N N . ASN A 1 86 ? 8.689 -12.171 -14.460 1.00 89.25 86 ASN A N 1
ATOM 673 C CA . ASN A 1 86 ? 8.896 -11.416 -13.221 1.00 89.25 86 ASN A CA 1
ATOM 674 C C . ASN A 1 86 ? 7.907 -11.898 -12.156 1.00 89.25 86 ASN A C 1
ATOM 676 O O . ASN A 1 86 ? 6.756 -12.172 -12.489 1.00 89.25 86 ASN A O 1
ATOM 680 N N . ARG A 1 87 ? 8.333 -11.923 -10.888 1.00 89.31 87 ARG A N 1
ATOM 681 C CA . ARG A 1 87 ? 7.414 -12.209 -9.779 1.00 89.31 87 ARG A CA 1
ATOM 682 C C . ARG A 1 87 ? 6.763 -10.947 -9.253 1.00 89.31 87 ARG A C 1
ATOM 684 O O . ARG A 1 87 ? 7.460 -9.948 -9.045 1.00 89.31 87 ARG A O 1
ATOM 691 N N . GLY A 1 88 ? 5.462 -11.021 -9.016 1.00 90.06 88 GLY A N 1
ATOM 692 C CA . GLY A 1 88 ? 4.642 -9.903 -8.565 1.00 90.06 88 GLY A CA 1
ATOM 693 C C . GLY A 1 88 ? 4.012 -10.141 -7.198 1.00 90.06 88 GLY A C 1
ATOM 694 O O . GLY A 1 88 ? 3.633 -11.260 -6.856 1.00 90.06 88 GLY A O 1
ATOM 695 N N . TYR A 1 89 ? 3.902 -9.066 -6.423 1.00 91.25 89 TYR A N 1
ATOM 696 C CA . TYR A 1 89 ? 3.145 -9.012 -5.178 1.00 91.25 89 TYR A CA 1
ATOM 697 C C . TYR A 1 89 ? 2.119 -7.891 -5.299 1.00 91.25 89 TYR A C 1
ATOM 699 O O . TYR A 1 89 ? 2.495 -6.725 -5.439 1.00 91.25 89 TYR A O 1
ATOM 707 N N . CYS A 1 90 ? 0.841 -8.245 -5.247 1.00 91.69 90 CYS A N 1
ATOM 708 C CA . CYS A 1 90 ? -0.268 -7.301 -5.227 1.00 91.69 90 CYS A CA 1
ATOM 709 C C . CYS A 1 90 ? -0.684 -7.020 -3.788 1.00 91.69 90 CYS A C 1
ATOM 711 O O . CYS A 1 90 ? -0.810 -7.940 -2.979 1.00 91.69 90 CYS A O 1
ATOM 713 N N . ILE A 1 91 ? -0.902 -5.756 -3.466 1.00 93.00 91 ILE A N 1
ATOM 714 C CA . ILE A 1 91 ? -1.359 -5.323 -2.155 1.00 93.00 91 ILE A CA 1
ATOM 715 C C . ILE A 1 91 ? -2.505 -4.346 -2.381 1.00 93.00 91 ILE A C 1
ATOM 717 O O . ILE A 1 91 ? -2.308 -3.344 -3.062 1.00 93.00 91 ILE A O 1
ATOM 721 N N . GLU A 1 92 ? -3.664 -4.636 -1.797 1.00 93.06 92 GLU A N 1
ATOM 722 C CA . GLU A 1 92 ? -4.733 -3.644 -1.647 1.00 93.06 92 GLU A CA 1
ATOM 723 C C . GLU A 1 92 ? -4.642 -2.979 -0.274 1.00 93.06 92 GLU A C 1
ATOM 725 O O . GLU A 1 92 ? -4.160 -3.569 0.704 1.00 93.06 92 GLU A O 1
ATOM 730 N N . ALA A 1 93 ? -5.106 -1.743 -0.190 1.00 94.50 93 ALA A N 1
ATOM 731 C CA . ALA A 1 93 ? -5.121 -0.953 1.020 1.00 94.50 93 ALA A CA 1
ATOM 732 C C . ALA A 1 93 ? -6.559 -0.663 1.453 1.00 94.50 93 ALA A C 1
ATOM 734 O O . ALA A 1 93 ? -7.460 -0.497 0.637 1.00 94.50 93 ALA A O 1
ATOM 735 N N . LYS A 1 94 ? -6.789 -0.607 2.771 1.00 94.62 94 LYS A N 1
ATOM 736 C CA . LYS A 1 94 ? -8.017 -0.029 3.329 1.00 94.62 94 LYS A CA 1
ATOM 737 C C . LYS A 1 94 ? -7.744 0.879 4.513 1.00 94.62 94 LYS A C 1
ATOM 739 O O . LYS A 1 94 ? -6.924 0.564 5.382 1.00 94.62 94 LYS A O 1
AT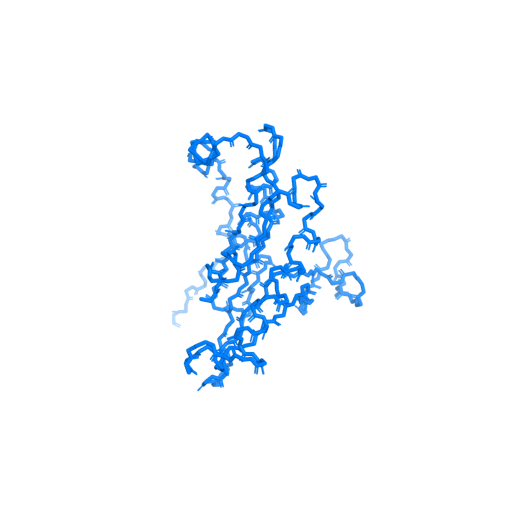OM 744 N N . ARG A 1 95 ? -8.478 1.987 4.610 1.00 94.88 95 ARG A N 1
ATOM 745 C CA . ARG A 1 95 ? -8.482 2.817 5.827 1.00 94.88 95 ARG A CA 1
ATOM 746 C C . ARG A 1 95 ? -9.227 2.131 6.968 1.00 94.88 95 ARG A C 1
ATOM 748 O O . ARG A 1 95 ? -10.356 1.682 6.819 1.00 94.88 95 ARG A O 1
ATOM 755 N N . LEU A 1 96 ? -8.634 2.131 8.157 1.00 94.19 96 LEU A N 1
ATOM 756 C CA . LEU A 1 96 ? -9.228 1.648 9.404 1.00 94.19 96 LEU A CA 1
ATOM 757 C C . LEU A 1 96 ? -9.479 2.842 10.332 1.00 94.19 96 LEU A C 1
ATOM 759 O O . LEU A 1 96 ? -8.658 3.192 11.185 1.00 94.19 96 LEU A O 1
ATOM 763 N N . TYR A 1 97 ? -10.626 3.492 10.129 1.00 93.50 97 TYR A N 1
ATOM 764 C CA . TYR A 1 97 ? -10.939 4.794 10.733 1.00 93.50 97 TYR A CA 1
ATOM 765 C C . TYR A 1 97 ? -12.320 4.848 11.408 1.00 93.50 97 TYR A C 1
ATOM 767 O O . TYR A 1 97 ? -12.496 5.570 12.395 1.00 93.50 97 TYR A O 1
ATOM 775 N N . ARG A 1 98 ? -13.282 4.029 10.953 1.00 91.50 98 ARG A N 1
ATOM 776 C CA . ARG A 1 98 ? -14.622 3.866 11.548 1.00 91.50 98 ARG A CA 1
ATOM 777 C C . ARG A 1 98 ? -14.887 2.418 11.947 1.00 91.50 98 ARG A C 1
ATOM 779 O O . ARG A 1 98 ? -14.302 1.482 11.416 1.00 91.50 98 ARG A O 1
ATOM 786 N N . SER A 1 99 ? -15.779 2.198 12.910 1.00 82.75 99 SER A N 1
ATOM 787 C CA . SER A 1 99 ? -16.044 0.854 13.447 1.00 82.75 99 SER A CA 1
ATOM 788 C C . SER A 1 99 ? -16.484 -0.171 12.389 1.00 82.75 99 SER A C 1
ATOM 790 O O . SER A 1 99 ? -16.237 -1.366 12.568 1.00 82.75 99 SER A O 1
ATOM 792 N N . ASP A 1 100 ? -17.099 0.291 11.302 1.00 85.50 100 ASP A N 1
ATOM 793 C CA . ASP A 1 100 ? -17.543 -0.476 10.141 1.00 85.50 100 ASP A CA 1
ATOM 794 C C . ASP A 1 100 ? -16.468 -0.672 9.061 1.00 85.50 100 ASP A C 1
ATOM 796 O O . ASP A 1 100 ? -16.598 -1.626 8.301 1.00 85.50 100 ASP A O 1
ATOM 800 N N . SER A 1 101 ? -15.369 0.095 9.055 1.00 89.88 101 SER A N 1
ATOM 801 C CA . SER A 1 101 ? -14.274 -0.012 8.067 1.00 89.88 101 SER A CA 1
ATOM 802 C C . SER A 1 101 ? -13.604 -1.389 8.007 1.00 89.88 101 SER A C 1
ATOM 804 O O . SER A 1 101 ? -13.056 -1.788 6.988 1.00 89.88 101 SER A O 1
ATOM 806 N N . VAL A 1 102 ? -13.671 -2.176 9.084 1.00 90.62 102 VAL A N 1
ATOM 807 C CA . VAL A 1 102 ? -13.195 -3.572 9.051 1.00 90.62 102 VAL A CA 1
ATOM 808 C C . VAL A 1 102 ? -14.068 -4.464 8.151 1.00 90.62 102 VAL A C 1
ATOM 810 O O . VAL A 1 102 ? -13.654 -5.553 7.782 1.00 90.62 102 VAL A O 1
ATOM 813 N N . GLY A 1 103 ? -15.292 -4.035 7.829 1.00 87.88 103 GLY A N 1
ATOM 814 C CA . GLY A 1 103 ? -16.124 -4.649 6.796 1.00 87.88 103 GLY A CA 1
ATOM 815 C C . GLY A 1 103 ? -15.516 -4.450 5.412 1.00 87.88 103 GLY A C 1
ATOM 816 O O . GLY A 1 103 ? -15.296 -5.441 4.737 1.00 87.88 103 GLY A O 1
ATOM 817 N N . GLU A 1 104 ? -15.154 -3.213 5.067 1.00 89.62 104 GLU A N 1
ATOM 818 C CA . GLU A 1 104 ? -14.489 -2.851 3.800 1.00 89.62 104 GLU A CA 1
ATOM 819 C C . GLU A 1 104 ? -13.138 -3.578 3.637 1.00 89.62 104 GLU A C 1
ATOM 821 O O . GLU A 1 104 ? -12.780 -4.029 2.559 1.00 89.62 104 GLU A O 1
ATOM 826 N N . TYR A 1 105 ? -12.391 -3.774 4.731 1.00 89.75 105 TYR A N 1
ATOM 827 C CA . TYR A 1 105 ? -11.159 -4.579 4.716 1.00 89.75 105 TYR A CA 1
ATOM 828 C C . TYR A 1 105 ? -11.406 -6.057 4.367 1.00 89.75 105 TYR A C 1
ATOM 830 O O . TYR A 1 105 ? -10.533 -6.729 3.818 1.00 89.75 105 TYR A O 1
ATOM 838 N N . LEU A 1 106 ? -12.571 -6.593 4.732 1.00 89.94 106 LEU A N 1
ATOM 839 C CA . LEU A 1 106 ? -12.858 -8.023 4.680 1.00 89.94 106 LEU A CA 1
ATOM 840 C C . LEU A 1 106 ? -13.830 -8.426 3.565 1.00 89.94 106 LEU A C 1
ATOM 842 O O . LEU A 1 106 ? -14.011 -9.619 3.352 1.00 89.94 106 LEU A O 1
ATOM 846 N N . ASP A 1 107 ? -14.472 -7.482 2.887 1.00 87.38 107 ASP A N 1
ATOM 847 C CA . ASP A 1 107 ? -15.470 -7.778 1.863 1.00 87.38 107 ASP A CA 1
ATOM 848 C C . ASP A 1 107 ? -14.853 -8.287 0.546 1.00 87.38 107 ASP A C 1
ATOM 850 O O . ASP A 1 107 ? -13.652 -8.567 0.454 1.00 87.38 107 ASP A O 1
ATOM 854 N N . ASP A 1 108 ? -15.708 -8.450 -0.465 1.00 82.50 108 ASP A N 1
ATOM 855 C CA . ASP A 1 108 ? -15.333 -8.955 -1.786 1.00 82.50 108 ASP A CA 1
ATOM 856 C C . ASP A 1 108 ? -14.405 -7.995 -2.554 1.00 82.50 108 ASP A C 1
ATOM 858 O O . ASP A 1 108 ? -13.729 -8.443 -3.473 1.00 82.50 108 ASP A O 1
ATOM 862 N N . GLU A 1 109 ? -14.338 -6.710 -2.181 1.00 79.88 109 GLU A N 1
ATOM 863 C CA . GLU A 1 109 ? -13.422 -5.714 -2.760 1.00 79.88 109 GLU A CA 1
ATOM 864 C C . GLU A 1 109 ? -12.140 -5.535 -1.920 1.00 79.88 109 GLU A C 1
ATOM 866 O O . GLU A 1 109 ? -11.144 -5.023 -2.429 1.00 79.88 109 GLU A O 1
ATOM 871 N N . GLY A 1 110 ? -12.143 -5.975 -0.656 1.00 85.12 110 GLY A N 1
ATOM 872 C CA . GLY A 1 110 ? -10.976 -6.086 0.220 1.00 85.12 110 GLY A CA 1
ATOM 873 C C . GLY A 1 110 ? -10.284 -7.452 0.123 1.00 85.12 110 GLY A C 1
ATOM 874 O O . GLY A 1 110 ? -9.949 -7.941 -0.957 1.00 85.12 110 GLY A O 1
ATOM 875 N N . ILE A 1 111 ? -10.056 -8.114 1.266 1.00 86.00 111 ILE A N 1
ATOM 876 C CA . ILE A 1 111 ? -9.347 -9.408 1.296 1.00 86.00 111 ILE A CA 1
ATOM 877 C C . ILE A 1 111 ? -10.058 -10.502 0.478 1.00 86.00 111 ILE A C 1
ATOM 879 O O . ILE A 1 111 ? -9.407 -11.432 -0.009 1.00 86.00 111 ILE A O 1
ATOM 883 N N . GLY A 1 112 ? -11.382 -10.397 0.314 1.00 81.38 112 GLY A N 1
ATOM 884 C CA . GLY A 1 112 ? -12.188 -11.322 -0.473 1.00 81.38 112 GLY A CA 1
ATOM 885 C C . GLY A 1 112 ? -11.757 -11.370 -1.937 1.00 81.38 112 GLY A C 1
ATOM 886 O O . GLY A 1 112 ? -11.699 -12.461 -2.501 1.00 81.38 112 GLY A O 1
ATOM 887 N N . ALA A 1 113 ? -11.331 -10.247 -2.520 1.00 78.50 113 ALA A N 1
ATOM 888 C CA . ALA A 1 113 ? -10.906 -10.181 -3.917 1.00 78.50 113 ALA A CA 1
ATOM 889 C C . ALA A 1 113 ? -9.710 -11.102 -4.222 1.00 78.50 113 ALA A C 1
ATOM 891 O O . ALA A 1 113 ? -9.636 -11.718 -5.289 1.00 78.50 113 ALA A O 1
ATOM 892 N N . PHE A 1 114 ? -8.791 -11.254 -3.262 1.00 78.81 114 PHE A N 1
ATOM 893 C CA . PHE A 1 114 ? -7.663 -12.182 -3.369 1.00 78.81 114 PHE A CA 1
ATOM 894 C C . PHE A 1 114 ? -8.078 -13.633 -3.127 1.00 78.81 114 PHE A C 1
ATOM 896 O O . PHE A 1 114 ? -7.624 -14.531 -3.833 1.00 78.81 114 PHE A O 1
ATOM 903 N N . ILE A 1 115 ? -8.968 -13.876 -2.160 1.00 78.00 115 ILE A N 1
ATOM 904 C CA . ILE A 1 115 ? -9.479 -15.223 -1.856 1.00 78.00 115 ILE A CA 1
ATOM 905 C C . ILE A 1 115 ? -10.277 -15.785 -3.043 1.00 78.00 115 ILE A C 1
ATOM 907 O O . ILE A 1 115 ? -10.196 -16.978 -3.340 1.00 78.00 115 ILE A O 1
ATOM 911 N N . LEU A 1 116 ? -11.031 -14.929 -3.732 1.00 72.31 116 LEU A N 1
ATOM 912 C CA . LEU A 1 116 ? -11.843 -15.274 -4.897 1.00 72.31 116 LEU A CA 1
ATOM 913 C C . LEU A 1 116 ? -11.037 -15.299 -6.208 1.00 72.31 116 LEU A C 1
ATOM 915 O O . LEU A 1 116 ? -11.556 -15.746 -7.233 1.00 72.31 116 LEU A O 1
ATOM 919 N N . GLY A 1 117 ? -9.776 -14.854 -6.186 1.00 69.25 117 GLY A N 1
ATOM 920 C CA . GLY A 1 117 ? -8.917 -14.770 -7.369 1.00 69.25 117 GLY A CA 1
ATOM 921 C C . GLY A 1 117 ? -9.381 -13.729 -8.394 1.00 69.25 117 GLY A C 1
ATOM 922 O O . GLY A 1 117 ? -9.094 -13.870 -9.586 1.00 69.25 117 GLY A O 1
ATOM 923 N N . GLU A 1 118 ? -10.129 -12.711 -7.957 1.00 68.12 118 GLU A N 1
ATOM 924 C CA . GLU A 1 118 ? -10.524 -11.577 -8.800 1.00 68.12 118 GLU A CA 1
ATOM 925 C C . GLU A 1 118 ? -9.337 -10.645 -9.076 1.00 68.12 118 GLU A C 1
ATOM 927 O O . GLU A 1 118 ? -9.224 -10.087 -10.173 1.00 68.12 118 GLU A O 1
ATOM 932 N N . TYR A 1 119 ? -8.419 -10.552 -8.111 1.00 65.12 119 TYR A N 1
ATOM 933 C CA . TYR A 1 119 ? -7.132 -9.875 -8.228 1.00 65.12 119 TYR A CA 1
ATOM 934 C C . TYR A 1 119 ? -5.961 -10.850 -8.234 1.00 65.12 119 TYR A C 1
ATOM 936 O O . TYR A 1 119 ? -6.082 -11.998 -7.811 1.00 65.12 119 TYR A O 1
ATOM 944 N N . ALA A 1 120 ? -4.820 -10.379 -8.747 1.00 63.59 120 ALA A N 1
ATOM 945 C CA . ALA A 1 120 ? -3.560 -11.121 -8.772 1.00 63.59 120 ALA A CA 1
ATOM 946 C C . ALA A 1 120 ? -3.614 -12.476 -9.508 1.00 63.59 120 ALA A C 1
ATOM 948 O O . ALA A 1 120 ? -2.777 -13.333 -9.264 1.00 63.59 120 ALA A O 1
ATOM 949 N N . LYS A 1 121 ? -4.558 -12.690 -10.441 1.00 68.44 121 LYS A N 1
ATOM 950 C CA . LYS A 1 121 ? -4.646 -13.953 -11.206 1.00 68.44 121 LYS A CA 1
ATOM 951 C C . LYS A 1 121 ? -3.324 -14.330 -11.896 1.00 68.44 121 LYS A C 1
ATOM 953 O O . LYS A 1 121 ? -3.033 -15.514 -12.048 1.00 68.44 121 LYS A O 1
ATOM 958 N N . ASP A 1 122 ? -2.568 -13.319 -12.314 1.00 70.44 122 ASP A N 1
ATOM 959 C CA . ASP A 1 122 ? -1.290 -13.465 -13.012 1.00 70.44 122 ASP A CA 1
ATOM 960 C C . ASP A 1 122 ? -0.076 -13.148 -12.112 1.00 70.44 122 ASP A C 1
ATOM 962 O O . ASP A 1 122 ? 1.056 -13.183 -12.591 1.00 70.44 122 ASP A O 1
ATOM 966 N N . ASP A 1 123 ? -0.292 -12.822 -10.832 1.00 74.69 123 ASP A N 1
ATOM 967 C CA . ASP A 1 123 ? 0.759 -12.494 -9.864 1.00 74.69 123 ASP A CA 1
ATOM 968 C C . ASP A 1 123 ? 0.885 -13.614 -8.816 1.00 74.69 123 ASP A C 1
ATOM 970 O O . ASP A 1 123 ? -0.078 -14.299 -8.479 1.00 74.69 123 ASP A O 1
ATOM 974 N N . ASP A 1 124 ? 2.092 -13.829 -8.291 1.00 73.81 124 ASP A N 1
ATOM 975 C CA . ASP A 1 124 ? 2.378 -14.983 -7.428 1.00 73.81 124 ASP A CA 1
ATOM 976 C C . ASP A 1 124 ? 1.768 -14.852 -6.026 1.00 73.81 124 ASP A C 1
ATOM 978 O O . ASP A 1 124 ? 1.513 -15.850 -5.344 1.00 73.81 124 ASP A O 1
ATOM 982 N N . HIS A 1 125 ? 1.591 -13.612 -5.565 1.00 84.62 125 HIS A N 1
ATOM 983 C CA . HIS A 1 125 ? 1.231 -13.303 -4.190 1.00 84.62 125 HIS A CA 1
ATOM 984 C C . HIS A 1 125 ? 0.304 -12.086 -4.102 1.00 84.62 125 HIS A C 1
ATOM 986 O O . HIS A 1 125 ? 0.476 -11.097 -4.814 1.00 84.62 125 HIS A O 1
ATOM 992 N N . GLY A 1 126 ? -0.647 -12.149 -3.168 1.00 86.75 126 GLY A N 1
ATOM 993 C CA . GLY A 1 126 ? -1.599 -11.085 -2.860 1.00 86.75 126 GLY A CA 1
ATOM 994 C C . GLY A 1 126 ? -1.683 -10.826 -1.356 1.00 86.75 126 GLY A C 1
ATOM 995 O O . GLY A 1 126 ? -1.449 -11.737 -0.558 1.00 86.75 126 GLY A O 1
ATOM 996 N N . GLY A 1 127 ? -2.013 -9.600 -0.959 1.00 88.94 127 GLY A N 1
ATOM 997 C CA . GLY A 1 127 ? -2.154 -9.224 0.443 1.00 88.94 127 GLY A CA 1
ATOM 998 C C . GLY A 1 127 ? -2.934 -7.931 0.649 1.00 88.94 127 GLY A C 1
ATOM 999 O O . GLY A 1 127 ? -3.295 -7.242 -0.297 1.00 88.94 127 GLY A O 1
ATOM 1000 N N . MET A 1 128 ? -3.180 -7.607 1.915 1.00 91.88 128 MET A N 1
ATOM 1001 C CA . MET A 1 128 ? -3.911 -6.412 2.329 1.00 91.88 128 MET A CA 1
ATOM 1002 C C . MET A 1 128 ? -3.101 -5.631 3.361 1.00 91.88 128 MET A C 1
ATOM 1004 O O . MET A 1 128 ? -2.564 -6.224 4.301 1.00 91.88 128 MET A O 1
ATOM 1008 N N . ILE A 1 129 ? -3.088 -4.306 3.254 1.00 94.06 129 ILE A N 1
ATOM 1009 C CA . ILE A 1 129 ? -2.616 -3.402 4.310 1.00 94.06 129 ILE A CA 1
ATOM 1010 C C . ILE A 1 129 ? -3.773 -2.567 4.855 1.00 94.06 129 ILE A C 1
ATOM 1012 O O . ILE A 1 129 ? -4.712 -2.224 4.143 1.00 94.06 129 ILE A O 1
ATOM 1016 N N . GLY A 1 130 ? -3.733 -2.281 6.155 1.00 94.19 130 GLY A N 1
ATOM 1017 C CA . GLY A 1 130 ? -4.751 -1.487 6.839 1.00 94.19 130 GLY A CA 1
ATOM 1018 C C . GLY A 1 130 ? -4.139 -0.239 7.460 1.00 94.19 130 GLY A C 1
ATOM 1019 O O . GLY A 1 130 ? -3.285 -0.358 8.340 1.00 94.19 130 GLY A O 1
ATOM 1020 N N . TYR A 1 131 ? -4.588 0.947 7.051 1.00 95.31 131 TYR A N 1
ATOM 1021 C CA . TYR A 1 131 ? -4.131 2.211 7.634 1.00 95.31 131 TYR A CA 1
ATOM 1022 C C . TYR A 1 131 ? -4.931 2.541 8.893 1.00 95.31 131 TYR A C 1
ATOM 1024 O O . TYR A 1 131 ? -6.075 2.987 8.820 1.00 95.31 131 TYR A O 1
ATOM 1032 N N . VAL A 1 132 ? -4.340 2.319 10.067 1.00 94.00 132 VAL A N 1
ATOM 1033 C CA . VAL A 1 132 ? -4.979 2.627 11.355 1.00 94.00 132 VAL A CA 1
ATOM 1034 C C . VAL A 1 132 ? -4.920 4.132 11.621 1.00 94.00 132 VAL A C 1
ATOM 1036 O O . VAL A 1 132 ? -3.901 4.644 12.071 1.00 94.00 132 VAL A O 1
ATOM 1039 N N . GLN A 1 133 ? -6.026 4.834 11.369 1.00 93.38 133 GLN A N 1
ATOM 1040 C CA . GLN A 1 133 ? -6.145 6.287 11.593 1.00 93.38 133 GLN A CA 1
ATOM 1041 C C . GLN A 1 133 ? -6.843 6.635 12.918 1.00 93.38 133 GLN A C 1
ATOM 1043 O O . GLN A 1 133 ? -6.764 7.767 13.393 1.00 93.38 133 GLN A O 1
ATOM 1048 N N . ASN A 1 134 ? -7.542 5.673 13.528 1.00 89.94 134 ASN A N 1
ATOM 1049 C CA . ASN A 1 134 ? -8.251 5.862 14.793 1.00 89.94 134 ASN A CA 1
ATOM 1050 C C . ASN A 1 134 ? -8.204 4.592 15.654 1.00 89.94 134 ASN A C 1
ATOM 1052 O O . ASN A 1 134 ? -8.170 3.483 15.129 1.00 89.94 134 ASN A O 1
ATOM 1056 N N . GLY A 1 135 ? -8.270 4.737 16.977 1.00 89.06 135 GLY A N 1
ATOM 1057 C CA . GLY A 1 135 ? -8.214 3.622 17.923 1.00 89.06 135 GLY A CA 1
ATOM 1058 C C . GLY A 1 135 ? -6.827 2.984 18.023 1.00 89.06 135 GLY A C 1
ATOM 1059 O O . GLY A 1 135 ? -5.828 3.555 17.588 1.00 89.06 135 GLY A O 1
ATOM 1060 N N . LYS A 1 136 ? -6.750 1.799 18.638 1.00 91.25 136 LYS A N 1
ATOM 1061 C CA . LYS A 1 136 ? -5.493 1.056 18.788 1.00 91.25 136 LYS A CA 1
ATOM 1062 C C . LYS A 1 136 ? -5.438 -0.105 17.808 1.00 91.25 136 LYS A C 1
ATOM 1064 O O . LYS A 1 136 ? -6.454 -0.730 17.514 1.00 91.25 136 LYS A O 1
ATOM 1069 N N . MET A 1 137 ? -4.233 -0.447 17.358 1.00 92.12 137 MET A N 1
ATOM 1070 C CA . MET A 1 137 ? -4.004 -1.582 16.456 1.00 92.12 137 MET A CA 1
ATOM 1071 C C . MET A 1 137 ? -4.614 -2.890 16.993 1.00 92.12 137 MET A C 1
ATOM 1073 O O . MET A 1 137 ? -5.243 -3.622 16.234 1.00 92.12 137 MET A O 1
ATOM 1077 N N . GLN A 1 138 ? -4.534 -3.140 18.305 1.00 94.25 138 GLN A N 1
ATOM 1078 C CA . GLN A 1 138 ? -5.105 -4.340 18.932 1.00 94.25 138 GLN A CA 1
ATOM 1079 C C . GLN A 1 138 ? -6.635 -4.419 18.804 1.00 94.25 138 GLN A C 1
ATOM 1081 O O . GLN A 1 138 ? -7.185 -5.514 18.663 1.00 94.25 138 GLN A O 1
ATOM 1086 N N . ASP A 1 139 ? -7.327 -3.276 18.810 1.00 93.69 139 ASP A N 1
ATOM 1087 C CA . ASP A 1 139 ? -8.783 -3.234 18.651 1.00 93.69 139 ASP A CA 1
ATOM 1088 C C . ASP A 1 139 ? -9.179 -3.653 17.230 1.00 93.69 139 ASP A C 1
ATOM 1090 O O . ASP A 1 139 ? -10.168 -4.360 17.028 1.00 93.69 139 ASP A O 1
ATOM 1094 N N . TRP A 1 140 ? -8.398 -3.236 16.231 1.00 94.12 140 TRP A N 1
ATOM 1095 C CA . TRP A 1 140 ? -8.599 -3.626 14.836 1.00 94.12 140 TRP A CA 1
ATOM 1096 C C . TRP A 1 140 ? -8.256 -5.082 14.591 1.00 94.12 140 TRP A C 1
ATOM 1098 O O . TRP A 1 140 ? -9.049 -5.778 13.962 1.00 94.12 140 TRP A O 1
ATOM 1108 N N . LEU A 1 141 ? -7.139 -5.554 15.145 1.00 93.31 141 LEU A N 1
ATOM 1109 C CA . LEU A 1 141 ? -6.748 -6.956 15.064 1.00 93.31 141 LEU A CA 1
ATOM 1110 C C . LEU A 1 141 ? -7.861 -7.861 15.605 1.00 93.31 141 LEU A C 1
ATOM 1112 O O . LEU A 1 141 ? -8.328 -8.747 14.897 1.00 93.31 141 LEU A O 1
ATOM 1116 N N . SER A 1 142 ? -8.388 -7.546 16.791 1.00 93.44 142 SER A N 1
ATOM 1117 C CA . SER A 1 142 ? -9.490 -8.302 17.402 1.00 93.44 142 SER A CA 1
ATOM 1118 C C . SER A 1 142 ? -10.748 -8.316 16.521 1.00 93.44 142 SER A C 1
ATOM 1120 O O . SER A 1 142 ? -11.429 -9.339 16.395 1.00 93.44 142 SER A O 1
ATOM 1122 N N . LYS A 1 143 ? -11.080 -7.184 15.881 1.00 92.50 143 LYS A N 1
ATOM 1123 C CA . LYS A 1 143 ? -12.215 -7.094 14.946 1.00 92.50 143 LYS A CA 1
ATOM 1124 C C . LYS A 1 143 ? -11.995 -7.946 13.695 1.00 92.50 143 LYS A C 1
ATOM 1126 O O . LYS A 1 143 ? -12.943 -8.602 13.260 1.00 92.50 143 LYS A O 1
ATOM 1131 N N . VAL A 1 144 ? -10.783 -7.932 13.135 1.00 91.00 144 VAL A N 1
ATOM 1132 C CA . VAL A 1 144 ? -10.404 -8.749 11.973 1.00 91.00 144 VAL A CA 1
ATOM 1133 C C . VAL A 1 144 ? -10.494 -10.227 12.334 1.00 91.00 144 VAL A C 1
ATOM 1135 O O . VAL A 1 144 ? -11.246 -10.952 11.692 1.00 91.00 144 VAL A O 1
ATOM 1138 N N . GLU A 1 145 ? -9.841 -10.661 13.411 1.00 91.12 145 GLU A N 1
ATOM 1139 C CA . GLU A 1 145 ? -9.840 -12.056 13.878 1.00 91.12 145 GLU A CA 1
ATOM 1140 C 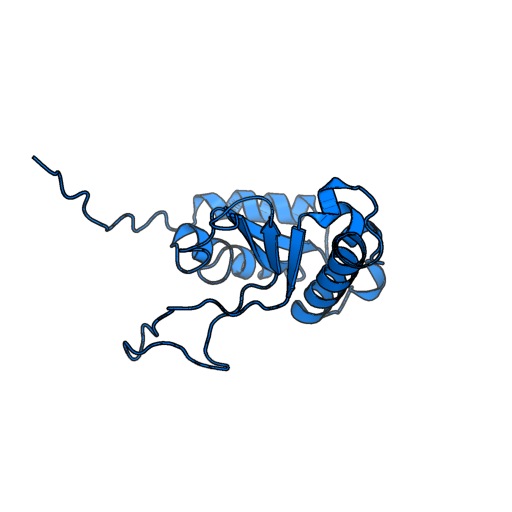C . GLU A 1 145 ? -11.251 -12.591 14.149 1.00 91.12 145 GLU A C 1
ATOM 1142 O O . GLU A 1 145 ? -11.563 -13.739 13.842 1.00 91.12 145 GLU A O 1
ATOM 1147 N N . THR A 1 146 ? -12.148 -11.749 14.668 1.00 91.00 146 THR A N 1
ATOM 1148 C CA . THR A 1 146 ? -13.541 -12.139 14.940 1.00 91.00 146 THR A CA 1
ATOM 1149 C C . THR A 1 146 ? -14.371 -12.331 13.663 1.00 91.00 146 THR A C 1
ATOM 1151 O O . THR A 1 146 ? -15.355 -13.082 13.659 1.00 91.00 146 THR A O 1
ATOM 1154 N N . ARG A 1 147 ? -14.039 -11.613 12.585 1.00 87.94 147 ARG A N 1
ATOM 1155 C CA . ARG A 1 147 ? -14.817 -11.593 11.336 1.00 87.94 147 ARG A CA 1
ATOM 1156 C C . ARG A 1 147 ? -14.228 -12.487 10.250 1.00 87.94 147 ARG A C 1
ATOM 1158 O O . ARG A 1 147 ? -15.003 -13.051 9.486 1.00 87.94 147 ARG A O 1
ATOM 1165 N N . LEU A 1 148 ? -12.910 -12.668 10.217 1.00 84.06 148 LEU A N 1
ATOM 1166 C CA . LEU A 1 148 ? -12.206 -13.459 9.208 1.00 84.06 148 LEU A CA 1
ATOM 1167 C C . LEU A 1 14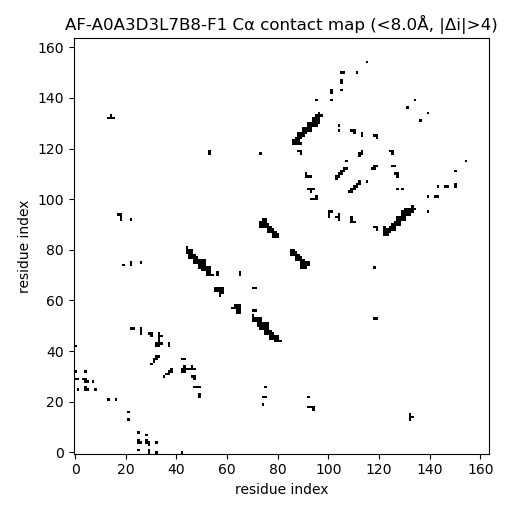8 ? -12.770 -14.891 9.054 1.00 84.06 148 LEU A C 1
ATOM 1169 O O . LEU A 1 148 ? -13.034 -15.283 7.921 1.00 84.06 148 LEU A O 1
ATOM 1173 N N . PRO A 1 149 ? -13.084 -15.652 10.129 1.00 84.25 149 PRO A N 1
ATOM 1174 C CA . PRO A 1 149 ? -13.664 -16.997 9.999 1.00 84.25 149 PRO A CA 1
ATOM 1175 C C . PRO A 1 149 ? -15.093 -17.017 9.443 1.00 84.25 149 PRO A C 1
ATOM 1177 O O . PRO A 1 149 ? -15.609 -18.075 9.097 1.00 84.25 149 PRO A O 1
ATOM 1180 N N . LYS A 1 150 ? -15.771 -15.864 9.424 1.00 80.62 150 LYS A N 1
ATOM 1181 C CA . LYS A 1 150 ? -17.139 -15.717 8.909 1.00 80.62 150 LYS A CA 1
ATOM 1182 C C . LYS A 1 150 ? -17.157 -15.329 7.440 1.00 80.62 150 LYS A C 1
ATOM 1184 O O . LYS A 1 150 ? -18.244 -15.242 6.869 1.00 80.62 150 LYS A O 1
ATOM 1189 N N . LEU A 1 151 ? -15.991 -15.071 6.844 1.00 71.19 151 LEU A N 1
ATOM 1190 C CA . LEU A 1 151 ? -15.925 -14.848 5.415 1.00 71.19 151 LEU A CA 1
ATOM 1191 C C . LEU A 1 151 ? -16.437 -16.088 4.699 1.00 71.19 151 LEU A C 1
ATOM 1193 O O . LEU A 1 151 ? -16.060 -17.205 5.068 1.00 71.19 151 LEU A O 1
ATOM 1197 N N . PRO A 1 152 ? -17.338 -15.922 3.720 1.00 62.56 152 PRO A N 1
ATOM 1198 C CA . PRO A 1 152 ? -17.883 -17.055 3.008 1.00 62.56 152 PRO A CA 1
ATOM 1199 C C . PRO A 1 152 ? -16.729 -17.852 2.392 1.00 62.56 152 PRO A C 1
ATOM 1201 O O . PRO A 1 152 ? -16.094 -17.418 1.441 1.00 62.56 152 PRO A O 1
ATOM 1204 N N . HIS A 1 153 ? -16.495 -19.072 2.884 1.00 53.50 153 HIS A N 1
ATOM 1205 C CA . HIS A 1 153 ? -15.574 -20.036 2.266 1.00 53.50 153 HIS A CA 1
ATOM 1206 C C . HIS A 1 153 ? -16.087 -20.563 0.905 1.00 53.50 153 HIS A C 1
ATOM 1208 O O . HIS A 1 153 ? -15.635 -21.593 0.407 1.00 53.50 153 HIS A O 1
ATOM 1214 N N . HIS A 1 154 ? -17.060 -19.897 0.281 1.00 43.81 154 HIS A N 1
ATOM 1215 C CA . HIS A 1 154 ? -17.862 -20.461 -0.794 1.00 43.81 154 HIS A CA 1
ATOM 1216 C C . HIS A 1 154 ? -17.527 -19.866 -2.165 1.00 43.81 154 HIS A C 1
ATOM 1218 O O . HIS A 1 154 ? -18.183 -18.940 -2.630 1.00 43.81 154 HIS A O 1
ATOM 1224 N N . ARG A 1 155 ? -16.567 -20.505 -2.850 1.00 40.47 155 ARG A N 1
ATOM 1225 C CA . ARG A 1 155 ? -16.750 -21.242 -4.123 1.00 40.47 155 ARG A CA 1
ATOM 1226 C C . ARG A 1 155 ? -15.385 -21.658 -4.692 1.00 40.47 155 ARG A C 1
ATOM 1228 O O . ARG A 1 155 ? -14.934 -21.150 -5.711 1.00 40.47 155 ARG A O 1
ATOM 1235 N N . THR A 1 156 ? -14.800 -22.725 -4.151 1.00 38.34 156 THR A N 1
ATOM 1236 C CA . THR A 1 156 ? -14.070 -23.679 -5.004 1.00 38.34 156 THR A CA 1
ATOM 1237 C C . THR A 1 156 ? -15.116 -24.405 -5.855 1.00 38.34 156 THR A C 1
ATOM 1239 O O . THR A 1 156 ? -15.568 -25.501 -5.550 1.00 38.34 156 THR A O 1
ATOM 1242 N N . ALA A 1 157 ? -15.600 -23.736 -6.899 1.00 37.25 157 ALA A N 1
ATOM 1243 C CA . ALA A 1 157 ? -16.464 -24.325 -7.917 1.00 37.25 157 ALA A CA 1
ATOM 1244 C C . ALA A 1 157 ? -15.783 -24.209 -9.284 1.00 37.25 157 ALA A C 1
ATOM 1246 O O . A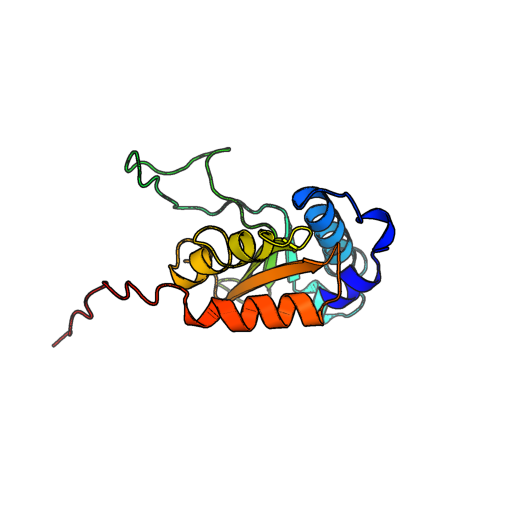LA A 1 157 ? -16.350 -23.708 -10.247 1.00 37.25 157 ALA A O 1
ATOM 1247 N N . GLY A 1 158 ? -14.544 -24.691 -9.352 1.00 31.66 158 GLY A N 1
ATOM 1248 C CA . GLY A 1 158 ? -13.911 -25.143 -10.581 1.00 31.66 158 GLY A CA 1
ATOM 1249 C C . GLY A 1 158 ? -13.673 -26.635 -10.427 1.00 31.66 158 GLY A C 1
ATOM 1250 O O . GLY A 1 158 ? -12.874 -27.044 -9.592 1.00 31.66 158 GLY A O 1
ATOM 1251 N N . LYS A 1 159 ? -14.426 -27.447 -11.172 1.00 32.28 159 LYS A N 1
ATOM 1252 C CA . LYS A 1 159 ? -14.240 -28.897 -11.272 1.00 32.28 159 LYS A CA 1
ATOM 1253 C C . LYS A 1 159 ? -12.749 -29.220 -11.415 1.00 32.28 159 LYS A C 1
ATOM 1255 O O . LYS A 1 159 ? -12.130 -28.788 -12.383 1.00 32.28 159 LYS A O 1
ATOM 1260 N N . ILE A 1 160 ? -12.212 -30.041 -10.516 1.00 33.28 160 ILE A N 1
ATOM 1261 C CA . ILE A 1 160 ? -11.056 -30.872 -10.846 1.00 33.28 160 ILE A CA 1
ATOM 1262 C C . ILE A 1 160 ? -11.559 -31.808 -11.949 1.00 33.28 160 ILE A C 1
ATOM 1264 O O . ILE A 1 160 ? -12.306 -32.747 -11.681 1.00 33.28 160 ILE A O 1
ATOM 1268 N N . GLN A 1 161 ? -11.246 -31.495 -13.206 1.00 32.44 161 GLN A N 1
ATOM 1269 C CA . GLN A 1 161 ? -11.253 -32.516 -14.244 1.00 32.44 161 GLN A CA 1
ATOM 1270 C C . GLN A 1 161 ? -10.111 -33.467 -13.903 1.00 32.44 161 GLN A C 1
ATOM 1272 O O . GLN A 1 161 ? -8.940 -33.098 -13.967 1.00 32.44 161 GLN A O 1
ATOM 1277 N N . SER A 1 162 ? -10.481 -34.671 -13.479 1.00 30.81 162 SER A N 1
ATOM 1278 C CA . SER A 1 162 ? -9.600 -35.825 -13.501 1.00 30.81 162 SER A CA 1
ATOM 1279 C C . SER A 1 162 ? -9.170 -36.047 -14.947 1.00 30.81 162 SER A C 1
ATOM 1281 O O . SER A 1 162 ? -10.021 -36.257 -15.814 1.00 30.81 162 SER A O 1
ATOM 1283 N N . TRP A 1 163 ? -7.871 -35.976 -15.201 1.00 34.88 163 TRP A N 1
ATOM 1284 C CA . TRP A 1 163 ? -7.289 -36.560 -16.398 1.00 34.88 163 TRP A CA 1
ATOM 1285 C C . TRP A 1 163 ? -6.976 -38.014 -16.046 1.00 34.88 163 TRP A C 1
ATOM 1287 O O . TRP A 1 163 ? -6.174 -38.262 -15.145 1.00 34.88 163 TRP A O 1
ATOM 1297 N N . GLU A 1 164 ? -7.705 -38.937 -16.675 1.00 39.47 164 GLU A N 1
ATOM 1298 C CA . GLU A 1 164 ? -7.214 -40.300 -16.908 1.00 39.47 164 GLU A CA 1
ATOM 1299 C C . GLU A 1 164 ? -6.046 -40.260 -17.901 1.00 39.47 164 GLU A C 1
ATOM 1301 O O . GLU A 1 164 ? -6.088 -39.407 -18.822 1.00 39.47 164 GLU A O 1
#